Protein AF-A0A821HRY5-F1 (afdb_monomer)

Secondary structure (DSSP, 8-state):
-HHHHHHHHHHHHHHHHHHHHHHHHGGGSS------S--TTSS--SHHHHHHHHHHHHH--TTS-TTT-HHHHHHHHHHHH-PPPTT-----THHHHH--

Radius of gyration: 22.85 Å; Cα contacts (8 Å, |Δi|>4): 50; chains: 1; bounding box: 30×47×62 Å

Solvent-accessible surface area (backbone atoms only — not comparable to full-atom values): 6177 Å² total; per-residue (Å²): 117,68,65,61,55,54,52,50,52,54,51,50,53,52,52,52,52,52,51,48,51,47,62,64,51,63,70,74,72,86,79,78,80,69,87,59,99,78,63,86,81,81,62,73,77,48,73,65,46,48,50,47,53,51,56,51,61,67,20,35,24,88,88,45,56,54,92,81,39,45,65,48,15,57,24,38,36,38,56,74,75,47,80,69,59,92,84,69,62,86,74,46,64,68,51,63,69,75,77,102

Foldseek 3Di:
DVVVVVVVVVVVVVVVVVVVCCVVVVVPPPDPPPPPVPDPPPDPPPPVSVVLVVLQVQAADPVDDCVVPVQCRRGVNVCVVDDDDPPPPPPGSVVSVVVD

Structure (mmCIF, N/CA/C/O backbone):
data_AF-A0A821HRY5-F1
#
_entry.id   AF-A0A821HRY5-F1
#
loop_
_atom_site.group_PDB
_atom_site.id
_atom_site.type_symbol
_atom_site.label_atom_id
_atom_site.label_alt_id
_atom_site.label_comp_id
_atom_site.label_asym_id
_atom_site.label_entity_id
_atom_site.label_seq_id
_atom_site.pdbx_PDB_ins_code
_atom_site.Cartn_x
_atom_site.Cartn_y
_atom_site.Cartn_z
_atom_site.occupancy
_atom_site.B_iso_or_equiv
_atom_site.auth_seq_id
_atom_site.auth_comp_id
_atom_site.auth_asym_id
_atom_site.auth_atom_id
_atom_site.pdbx_PDB_model_num
ATOM 1 N N . ARG A 1 1 ? 13.491 19.332 -45.674 1.00 70.19 1 ARG A N 1
ATOM 2 C CA . ARG A 1 1 ? 14.245 19.552 -44.409 1.00 70.19 1 ARG A CA 1
ATOM 3 C C . ARG A 1 1 ? 13.373 19.311 -43.172 1.00 70.19 1 ARG A C 1
ATOM 5 O O . ARG A 1 1 ? 13.803 18.566 -42.310 1.00 70.19 1 ARG A O 1
ATOM 12 N N . ILE A 1 2 ? 12.135 19.815 -43.129 1.00 73.75 2 ILE A N 1
ATOM 13 C CA . ILE A 1 2 ? 11.157 19.552 -42.048 1.00 73.75 2 ILE A CA 1
ATOM 14 C C . ILE A 1 2 ? 10.745 18.066 -41.950 1.00 73.75 2 ILE A C 1
ATOM 16 O O . ILE A 1 2 ? 10.585 17.541 -40.856 1.00 73.75 2 ILE A O 1
ATOM 20 N N . THR A 1 3 ? 10.672 17.346 -43.072 1.00 74.00 3 THR A N 1
ATOM 21 C CA . THR A 1 3 ? 10.315 15.914 -43.109 1.00 74.00 3 THR A CA 1
ATOM 22 C C . THR A 1 3 ? 11.272 15.018 -42.311 1.00 74.00 3 THR A C 1
ATOM 24 O O . THR A 1 3 ? 10.826 14.081 -41.662 1.00 74.00 3 THR A O 1
ATOM 27 N N . PHE A 1 4 ? 12.574 15.332 -42.294 1.00 77.2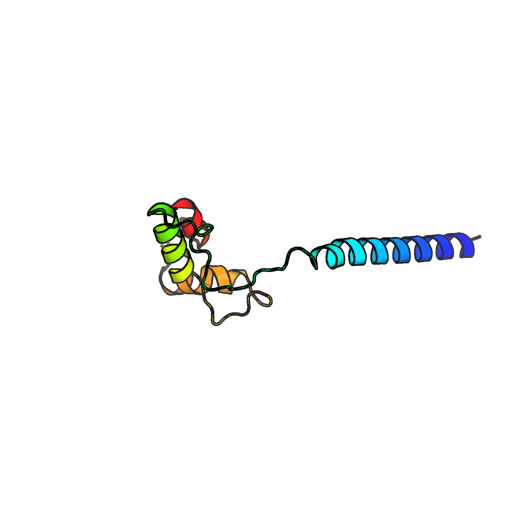5 4 PHE A N 1
ATOM 28 C CA . PHE A 1 4 ? 13.564 14.590 -41.498 1.00 77.25 4 PHE A CA 1
ATOM 29 C C . PHE A 1 4 ? 13.399 14.837 -39.996 1.00 77.25 4 PHE A C 1
ATOM 31 O O . PHE A 1 4 ? 13.593 13.932 -39.193 1.00 77.25 4 PHE A O 1
ATOM 38 N N . VAL A 1 5 ? 12.993 16.053 -39.626 1.00 79.88 5 VAL A N 1
ATOM 39 C CA . VAL A 1 5 ? 12.725 16.434 -38.235 1.00 79.88 5 VAL A CA 1
ATOM 40 C C . VAL A 1 5 ? 11.479 15.705 -37.723 1.00 79.88 5 VAL A C 1
ATOM 42 O O . VAL A 1 5 ? 11.511 15.116 -36.648 1.00 79.88 5 VAL A O 1
ATOM 45 N N . LEU A 1 6 ? 10.415 15.654 -38.530 1.00 77.75 6 LEU A N 1
ATOM 46 C CA . LEU A 1 6 ? 9.186 14.921 -38.208 1.00 77.75 6 LEU A CA 1
ATOM 47 C C . LEU A 1 6 ? 9.411 13.403 -38.117 1.00 77.75 6 LEU A C 1
ATOM 49 O O . LEU A 1 6 ? 8.916 12.769 -37.188 1.00 77.75 6 LEU A O 1
ATOM 53 N N . ALA A 1 7 ? 10.202 12.828 -39.028 1.00 82.81 7 ALA A N 1
ATOM 54 C CA . ALA A 1 7 ? 10.585 11.417 -38.965 1.00 82.81 7 ALA A CA 1
ATOM 55 C C . ALA A 1 7 ? 11.401 11.098 -37.698 1.00 82.81 7 ALA A C 1
ATOM 57 O O . ALA A 1 7 ? 11.186 10.062 -37.070 1.00 82.81 7 ALA A O 1
ATOM 58 N N . GLY A 1 8 ? 12.282 12.015 -37.282 1.00 85.62 8 GLY A N 1
ATOM 59 C CA . GLY A 1 8 ? 13.027 11.904 -36.029 1.00 85.62 8 GLY A CA 1
ATOM 60 C C . GLY A 1 8 ? 12.118 11.892 -34.798 1.00 85.62 8 GLY A C 1
ATOM 61 O O . GLY A 1 8 ? 12.249 11.012 -33.951 1.00 85.62 8 GLY A O 1
ATOM 62 N N . PHE A 1 9 ? 11.148 12.808 -34.720 1.00 91.12 9 PHE A N 1
ATOM 63 C CA . PHE A 1 9 ? 10.198 12.855 -33.602 1.00 91.12 9 PHE A CA 1
ATOM 64 C C . PHE A 1 9 ? 9.318 11.603 -33.512 1.00 91.12 9 PHE A C 1
ATOM 66 O O . PHE A 1 9 ? 9.131 11.079 -32.415 1.00 91.12 9 PHE A O 1
ATOM 73 N N . LEU A 1 10 ? 8.830 11.080 -34.643 1.00 92.31 10 LEU A N 1
ATOM 74 C CA . LEU A 1 10 ? 8.066 9.826 -34.667 1.00 92.31 10 LEU A CA 1
ATOM 75 C C . LEU A 1 10 ? 8.911 8.633 -34.204 1.00 92.31 10 LEU A C 1
ATOM 77 O O . LEU A 1 10 ? 8.432 7.808 -33.430 1.00 92.31 10 LEU A O 1
ATOM 81 N N . GLY A 1 11 ? 10.182 8.574 -34.613 1.00 94.31 11 GLY A N 1
ATOM 82 C CA . GLY A 1 11 ? 11.118 7.555 -34.140 1.00 94.31 11 GLY A CA 1
ATOM 83 C C . GLY A 1 11 ? 11.329 7.615 -32.626 1.00 94.31 11 GLY A C 1
ATOM 84 O O . GLY A 1 11 ? 11.244 6.591 -31.954 1.00 94.31 11 GLY A O 1
ATOM 85 N N . ILE A 1 12 ? 11.530 8.814 -32.072 1.00 94.19 12 ILE A N 1
ATOM 86 C CA . ILE A 1 12 ? 11.717 9.010 -30.626 1.00 94.19 12 ILE A CA 1
ATOM 87 C C . ILE A 1 12 ? 10.459 8.599 -29.850 1.00 94.19 12 ILE A C 1
ATOM 89 O O . ILE A 1 12 ? 10.571 7.870 -28.867 1.00 94.19 12 ILE A O 1
ATOM 93 N N . PHE A 1 13 ? 9.266 9.000 -30.299 1.00 93.31 13 PHE A N 1
ATOM 94 C CA . PHE A 1 13 ? 8.008 8.600 -29.660 1.00 93.31 13 PHE A CA 1
ATOM 95 C C . PHE A 1 13 ? 7.820 7.078 -29.659 1.00 93.31 13 PHE A C 1
ATOM 97 O O . PHE A 1 13 ? 7.490 6.507 -28.620 1.00 93.31 13 PHE A O 1
ATOM 104 N N . LEU A 1 14 ? 8.091 6.404 -30.781 1.00 94.06 14 LEU A N 1
ATOM 105 C CA . LEU A 1 14 ? 8.014 4.944 -30.857 1.00 94.06 14 LEU A CA 1
ATOM 106 C C . LEU A 1 14 ? 9.001 4.276 -29.893 1.00 94.06 14 LEU A C 1
ATOM 108 O O . LEU A 1 14 ? 8.609 3.388 -29.137 1.00 94.06 14 LEU A O 1
ATOM 112 N N . ILE A 1 15 ? 10.248 4.749 -29.839 1.00 95.12 15 ILE A N 1
ATOM 113 C CA . ILE A 1 15 ? 11.260 4.221 -28.914 1.00 95.12 15 ILE A CA 1
ATOM 114 C C . ILE A 1 15 ? 10.814 4.401 -27.457 1.00 95.12 15 ILE A C 1
ATOM 116 O O . ILE A 1 15 ? 10.881 3.451 -26.679 1.00 95.12 15 ILE A O 1
ATOM 120 N N . LEU A 1 16 ? 10.295 5.576 -27.086 1.00 93.62 16 LEU A N 1
ATOM 121 C CA . LEU A 1 16 ? 9.812 5.838 -25.727 1.00 93.62 16 LEU A CA 1
ATOM 122 C C . LEU A 1 16 ? 8.647 4.920 -25.335 1.00 93.62 16 LEU A C 1
ATOM 124 O O . LEU A 1 16 ? 8.633 4.398 -24.221 1.00 93.62 16 LEU A O 1
ATOM 128 N N . THR A 1 17 ? 7.703 4.667 -26.247 1.00 92.00 17 THR A N 1
ATOM 129 C CA . THR A 1 17 ? 6.580 3.751 -25.977 1.00 92.00 17 THR A CA 1
ATOM 130 C C . THR A 1 17 ? 7.031 2.305 -25.793 1.00 92.00 17 THR A C 1
ATOM 132 O O . THR A 1 17 ? 6.536 1.631 -24.894 1.00 92.00 17 THR A O 1
ATOM 135 N N . ILE A 1 18 ? 8.009 1.840 -26.578 1.00 92.50 18 ILE A N 1
ATOM 136 C CA . ILE A 1 18 ? 8.579 0.492 -26.451 1.00 92.50 18 ILE A CA 1
ATOM 137 C C . ILE A 1 18 ? 9.327 0.353 -25.123 1.00 92.50 18 ILE A C 1
ATOM 139 O O . ILE A 1 18 ? 9.154 -0.646 -24.430 1.00 92.50 18 ILE A O 1
ATOM 143 N N . VAL A 1 19 ? 10.115 1.361 -24.733 1.00 93.69 19 VAL A N 1
ATOM 144 C CA . VAL A 1 19 ? 10.828 1.370 -23.446 1.00 93.69 19 VAL A CA 1
ATOM 145 C C . VAL A 1 19 ? 9.840 1.345 -22.282 1.00 93.69 19 VAL A C 1
ATOM 147 O O . VAL A 1 19 ? 9.992 0.532 -21.378 1.00 93.69 19 VAL A O 1
ATOM 150 N N . PHE A 1 20 ? 8.794 2.172 -22.312 1.00 90.56 20 PHE A N 1
ATOM 151 C CA . PHE A 1 20 ? 7.755 2.170 -21.282 1.00 90.56 20 PHE A CA 1
ATOM 152 C C . PHE A 1 20 ? 7.018 0.822 -21.243 1.00 90.56 20 PHE A C 1
ATOM 154 O O . PHE A 1 20 ? 6.917 0.211 -20.187 1.00 90.56 20 PHE A O 1
ATOM 161 N N . ALA A 1 21 ? 6.589 0.283 -22.386 1.00 88.06 21 ALA A N 1
ATOM 162 C CA . ALA A 1 21 ? 5.943 -1.028 -22.452 1.00 88.06 21 ALA A CA 1
ATOM 163 C C . ALA A 1 21 ? 6.849 -2.162 -21.946 1.00 88.06 21 ALA A C 1
ATOM 165 O O . ALA A 1 21 ? 6.364 -3.064 -21.269 1.00 88.06 21 ALA A O 1
ATOM 166 N N . ALA A 1 22 ? 8.157 -2.108 -22.210 1.00 87.94 22 ALA A N 1
ATOM 167 C CA . ALA A 1 22 ? 9.122 -3.058 -21.673 1.00 87.94 22 ALA A CA 1
ATOM 168 C C . ALA A 1 22 ? 9.303 -2.881 -20.160 1.00 87.94 22 ALA A C 1
ATOM 170 O O . ALA A 1 22 ? 9.234 -3.861 -19.437 1.00 87.94 22 ALA A O 1
ATOM 171 N N . LEU A 1 23 ? 9.458 -1.662 -19.641 1.00 83.88 23 LEU A N 1
ATOM 172 C CA . LEU A 1 23 ? 9.614 -1.432 -18.198 1.00 83.88 23 LEU A CA 1
ATOM 173 C C . LEU A 1 23 ? 8.355 -1.810 -17.403 1.00 83.88 23 LEU A C 1
ATOM 175 O O . LEU A 1 23 ? 8.454 -2.429 -16.345 1.00 83.88 23 LEU A O 1
ATOM 179 N N . TYR A 1 24 ? 7.171 -1.498 -17.930 1.00 85.88 24 TYR A N 1
ATOM 180 C CA . TYR A 1 24 ? 5.896 -1.887 -17.321 1.00 85.88 24 TYR A CA 1
ATOM 181 C C . TYR A 1 24 ? 5.566 -3.370 -17.554 1.00 85.88 24 TYR A C 1
ATOM 183 O O . TYR A 1 2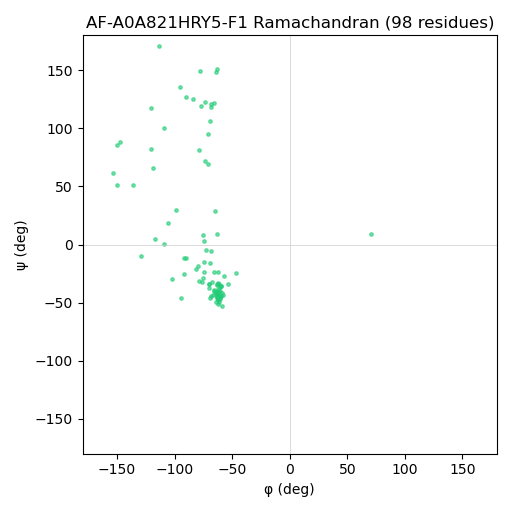4 ? 4.969 -4.011 -16.693 1.00 85.88 24 TYR A O 1
ATOM 191 N N . GLY A 1 25 ? 5.970 -3.944 -18.690 1.00 66.62 25 GLY A N 1
ATOM 192 C CA . GLY A 1 25 ? 5.756 -5.351 -19.041 1.00 66.62 25 GLY A CA 1
ATOM 193 C C . GLY A 1 25 ? 6.729 -6.314 -18.356 1.00 66.62 25 GLY A C 1
ATOM 194 O O . GLY A 1 25 ? 6.344 -7.427 -18.010 1.00 66.62 25 GLY A O 1
ATOM 195 N N . VAL A 1 26 ? 7.963 -5.885 -18.075 1.00 66.19 26 VAL A N 1
ATOM 196 C CA . VAL A 1 26 ? 8.988 -6.656 -17.342 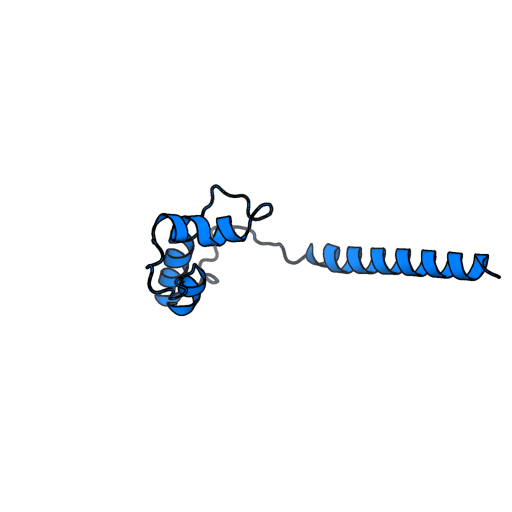1.00 66.19 26 VAL A CA 1
ATOM 197 C C . VAL A 1 26 ? 8.613 -6.829 -15.860 1.00 66.19 26 VAL A C 1
ATOM 199 O O . VAL A 1 26 ? 9.075 -7.766 -15.215 1.00 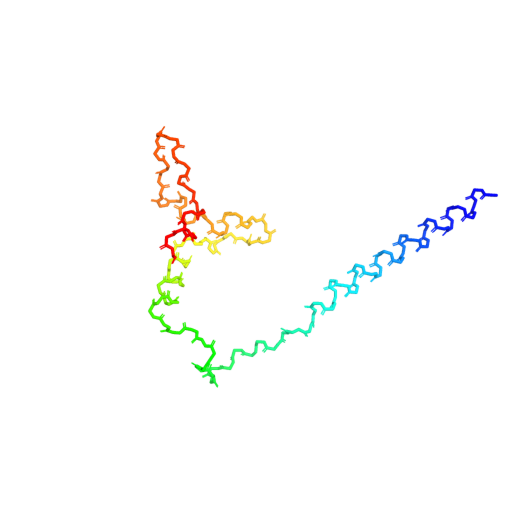66.19 26 VAL A O 1
ATOM 202 N N . GLN A 1 27 ? 7.658 -6.049 -15.338 1.00 61.31 27 GLN A N 1
ATOM 203 C CA . GLN A 1 27 ? 7.007 -6.300 -14.040 1.00 61.31 27 GLN A CA 1
ATOM 204 C C . GLN A 1 27 ? 5.980 -7.458 -14.073 1.00 61.31 27 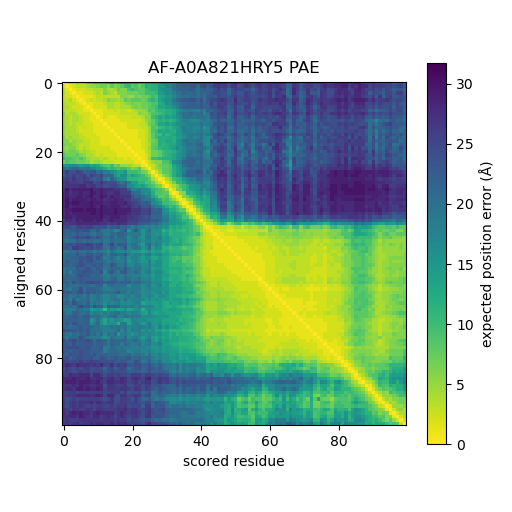GLN A C 1
ATOM 206 O O . GLN A 1 27 ? 5.281 -7.698 -13.091 1.00 61.31 27 GLN A O 1
ATOM 211 N N . ARG A 1 28 ? 5.875 -8.226 -15.169 1.00 66.38 28 ARG A N 1
ATOM 212 C CA . ARG A 1 28 ? 5.060 -9.455 -15.243 1.00 66.38 28 ARG A CA 1
ATOM 213 C C . ARG A 1 28 ? 5.879 -10.741 -15.051 1.00 66.38 28 ARG A C 1
ATOM 215 O O . ARG A 1 28 ? 5.495 -11.777 -15.584 1.00 66.38 28 ARG A O 1
ATOM 222 N N . ASN A 1 29 ? 6.983 -10.724 -14.293 1.00 57.91 29 ASN A N 1
ATOM 223 C CA . ASN A 1 29 ? 7.615 -11.978 -13.848 1.00 57.91 29 ASN A CA 1
ATOM 224 C C . ASN A 1 29 ? 8.426 -11.883 -12.535 1.00 57.91 29 ASN A C 1
ATOM 226 O O . ASN A 1 29 ? 9.620 -12.158 -12.482 1.00 57.91 29 ASN A O 1
ATOM 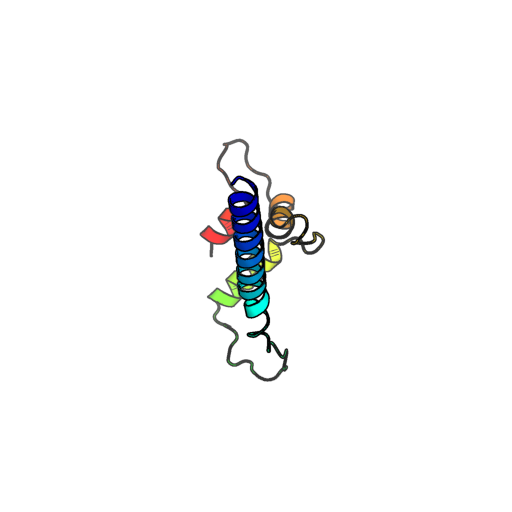230 N N . LYS A 1 30 ? 7.737 -11.529 -11.447 1.00 60.75 30 LYS A N 1
ATOM 231 C CA . LYS A 1 30 ? 7.954 -12.114 -10.109 1.00 60.75 30 LYS A CA 1
ATOM 232 C C . LYS A 1 30 ? 6.598 -12.403 -9.470 1.00 60.75 30 LYS A C 1
ATOM 234 O O . LYS A 1 30 ? 6.304 -11.955 -8.370 1.00 60.75 30 LYS A O 1
ATOM 239 N N . ASN A 1 31 ? 5.737 -13.105 -10.201 1.00 61.34 31 ASN A N 1
ATOM 240 C CA . ASN A 1 31 ? 4.489 -13.595 -9.637 1.00 61.34 31 ASN A CA 1
ATOM 241 C C . ASN A 1 31 ? 4.438 -15.116 -9.745 1.00 61.34 31 A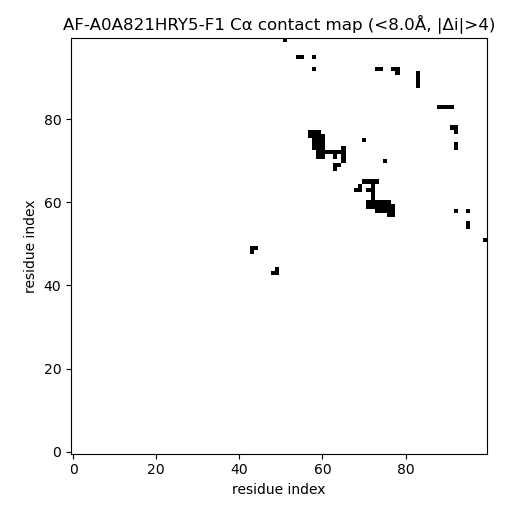SN A C 1
ATOM 243 O O . ASN A 1 31 ? 3.854 -15.674 -10.667 1.00 61.34 31 ASN A O 1
ATOM 247 N N . SER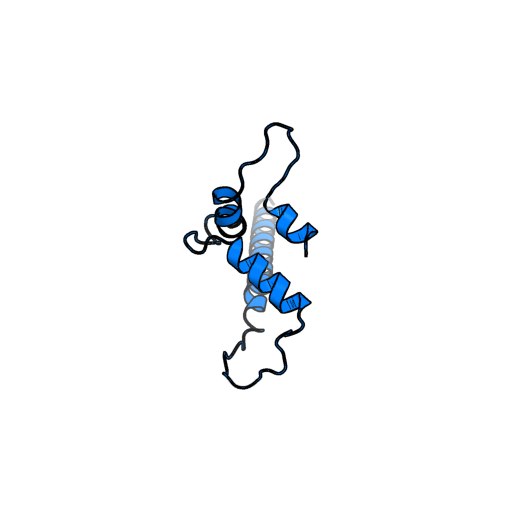 A 1 32 ? 5.088 -15.756 -8.778 1.00 55.44 32 SER A N 1
ATOM 248 C CA . SER A 1 32 ? 4.661 -17.056 -8.280 1.00 55.44 32 SER A CA 1
ATOM 249 C C . SER A 1 32 ? 4.339 -16.885 -6.801 1.00 55.44 32 SER A C 1
ATOM 251 O O . SER A 1 32 ? 5.031 -17.405 -5.935 1.00 55.44 32 SER A O 1
ATOM 253 N N . THR A 1 33 ? 3.299 -16.107 -6.502 1.00 52.00 33 THR A N 1
ATOM 254 C CA . THR A 1 33 ? 2.510 -16.362 -5.298 1.00 52.00 33 THR A CA 1
ATOM 255 C C . THR A 1 33 ? 1.589 -17.529 -5.635 1.00 52.00 33 THR A C 1
ATOM 257 O O . THR A 1 33 ? 0.435 -17.344 -6.016 1.00 52.00 33 THR A O 1
ATOM 260 N N . THR A 1 34 ? 2.114 -18.750 -5.550 1.00 46.94 34 THR A N 1
ATOM 261 C CA . THR A 1 34 ? 1.248 -19.881 -5.242 1.00 46.94 34 THR A CA 1
ATOM 262 C C . THR A 1 34 ? 0.811 -19.667 -3.797 1.00 46.94 34 THR A C 1
ATOM 264 O O . THR A 1 34 ? 1.635 -19.584 -2.888 1.00 46.94 34 THR A O 1
ATOM 267 N N . ILE A 1 35 ? -0.491 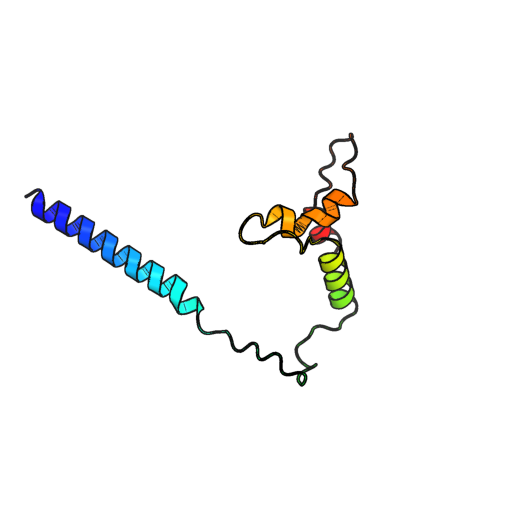-19.503 -3.561 1.00 58.50 35 ILE A N 1
ATOM 268 C CA . ILE A 1 35 ? -1.045 -19.733 -2.224 1.00 58.50 35 ILE A CA 1
ATOM 269 C C . ILE A 1 35 ? -1.038 -21.252 -2.047 1.00 58.50 35 ILE A C 1
ATOM 271 O O . ILE A 1 35 ? -2.066 -21.915 -2.131 1.00 58.50 35 ILE A O 1
ATOM 275 N N . ASP A 1 36 ? 0.156 -21.812 -1.883 1.00 51.84 36 ASP A N 1
ATOM 276 C CA . ASP A 1 36 ? 0.316 -23.137 -1.325 1.00 51.84 36 ASP A CA 1
ATOM 277 C C . ASP A 1 36 ? 0.115 -22.975 0.176 1.00 51.84 36 ASP A C 1
ATOM 279 O O . ASP A 1 36 ? 0.844 -22.257 0.863 1.00 51.84 36 ASP A O 1
ATOM 283 N N . THR A 1 37 ? -0.894 -23.652 0.711 1.00 56.69 37 THR A N 1
ATOM 284 C CA . THR A 1 37 ? -1.190 -23.764 2.148 1.00 56.69 37 THR A CA 1
ATOM 285 C C . THR A 1 37 ? -0.078 -24.517 2.912 1.00 56.69 37 THR A C 1
ATOM 287 O O . THR A 1 37 ? -0.316 -25.183 3.913 1.00 56.69 37 THR A O 1
ATOM 290 N N . THR A 1 38 ? 1.176 -24.466 2.457 1.00 56.69 38 THR A N 1
ATOM 291 C CA . THR A 1 38 ? 2.297 -25.224 3.021 1.00 56.69 38 THR A CA 1
ATOM 292 C C . THR A 1 38 ? 3.632 -24.493 2.853 1.00 56.69 38 THR A C 1
ATOM 294 O O . THR A 1 38 ? 4.613 -25.083 2.436 1.00 56.69 38 THR A O 1
ATOM 297 N N . THR A 1 39 ? 3.702 -23.226 3.263 1.00 49.16 39 THR A N 1
ATOM 298 C CA . THR A 1 39 ? 4.905 -22.670 3.911 1.00 49.16 39 THR A CA 1
ATOM 299 C C . THR A 1 39 ? 4.482 -21.572 4.879 1.00 49.16 39 THR A C 1
ATOM 301 O O . THR A 1 39 ? 4.519 -20.385 4.569 1.00 49.16 39 THR A O 1
ATOM 304 N N . ALA A 1 40 ? 4.131 -21.961 6.105 1.00 56.03 40 ALA A N 1
ATOM 305 C CA . ALA A 1 40 ? 4.021 -21.047 7.247 1.00 56.03 40 ALA A CA 1
ATOM 306 C C . ALA A 1 40 ? 5.372 -20.393 7.633 1.00 56.03 40 ALA A C 1
ATOM 308 O O . ALA A 1 40 ? 5.481 -19.765 8.680 1.00 56.03 40 ALA A O 1
ATOM 309 N N . THR A 1 41 ? 6.415 -20.567 6.818 1.00 58.84 41 THR A N 1
ATOM 310 C CA . THR A 1 41 ? 7.800 -20.195 7.107 1.00 58.84 41 THR A CA 1
ATOM 311 C C . THR A 1 41 ? 8.190 -18.794 6.634 1.00 58.84 41 THR A C 1
ATOM 313 O O . THR A 1 41 ? 9.231 -18.324 7.073 1.00 58.84 41 THR A O 1
ATOM 316 N N . ASP A 1 42 ? 7.383 -18.112 5.808 1.00 74.50 42 ASP A N 1
ATOM 317 C CA . ASP A 1 42 ? 7.700 -16.753 5.306 1.00 74.50 42 ASP A CA 1
ATOM 318 C C . ASP A 1 42 ? 6.695 -15.669 5.750 1.00 74.50 42 ASP A C 1
ATOM 320 O O . ASP A 1 42 ? 6.767 -14.507 5.355 1.00 74.50 42 ASP A O 1
ATOM 324 N N . LEU A 1 43 ? 5.733 -16.029 6.602 1.00 82.44 43 LEU A N 1
ATOM 325 C CA . LEU A 1 43 ? 4.809 -15.066 7.196 1.00 82.44 43 LEU A CA 1
ATOM 326 C C . LEU A 1 43 ? 5.383 -14.546 8.512 1.00 82.44 43 LEU A C 1
ATOM 328 O O . LEU A 1 43 ? 5.694 -15.315 9.423 1.00 82.44 43 LEU A O 1
ATOM 332 N N . CYS A 1 44 ? 5.474 -13.224 8.647 1.00 86.00 44 CYS A N 1
ATOM 333 C CA . CYS A 1 44 ? 5.817 -12.627 9.928 1.00 86.00 44 CYS A CA 1
ATOM 334 C C . CYS A 1 44 ? 4.662 -12.825 10.920 1.00 86.00 44 CYS A C 1
ATOM 336 O O . CYS A 1 44 ? 3.638 -12.150 10.848 1.00 86.00 44 CYS A O 1
ATOM 338 N N . VAL A 1 45 ? 4.853 -13.732 11.875 1.00 90.44 45 VAL A N 1
ATOM 339 C CA . VAL A 1 45 ? 3.890 -14.021 12.954 1.00 90.44 45 VAL A CA 1
ATOM 340 C C . VAL A 1 45 ? 4.328 -13.449 14.302 1.00 90.44 45 VAL A C 1
ATOM 342 O O . VAL A 1 45 ? 3.851 -13.865 15.355 1.00 90.44 45 VAL A O 1
ATOM 345 N N . THR A 1 46 ? 5.249 -12.481 14.295 1.00 91.88 46 THR A N 1
ATOM 346 C CA . THR A 1 46 ? 5.597 -11.763 15.524 1.00 91.88 46 THR A CA 1
ATOM 347 C C . THR A 1 46 ? 4.373 -10.991 16.035 1.00 91.88 46 THR A C 1
ATOM 349 O O . THR A 1 46 ? 3.542 -10.551 15.231 1.00 91.88 46 THR A O 1
ATOM 352 N N . PRO A 1 47 ? 4.251 -10.762 17.356 1.00 91.69 47 PRO A N 1
ATOM 353 C CA . PRO A 1 47 ? 3.140 -9.990 17.913 1.00 91.69 47 PRO A CA 1
ATOM 354 C C . PRO A 1 47 ? 2.988 -8.609 17.263 1.00 91.69 47 PRO A C 1
ATOM 356 O O . PRO A 1 47 ? 1.875 -8.130 17.069 1.00 91.69 47 PRO A O 1
ATOM 359 N N . TYR A 1 48 ? 4.111 -8.001 16.875 1.00 87.25 48 TYR A N 1
ATOM 360 C CA . TYR A 1 48 ? 4.148 -6.744 16.138 1.00 87.25 48 TYR A CA 1
ATOM 361 C C . TYR A 1 48 ? 3.471 -6.849 14.767 1.00 87.25 48 TYR A C 1
ATOM 363 O O . TYR A 1 48 ? 2.572 -6.069 14.464 1.00 87.25 48 TYR A O 1
ATOM 371 N N . CYS A 1 49 ? 3.848 -7.845 13.961 1.00 91.00 49 CYS A N 1
ATOM 372 C CA . CYS A 1 49 ? 3.276 -8.053 12.632 1.00 91.00 49 CYS A CA 1
ATOM 373 C C . CYS A 1 49 ? 1.781 -8.376 12.686 1.00 91.00 49 CYS A C 1
ATOM 375 O O . CYS A 1 49 ? 1.010 -7.819 11.909 1.00 91.00 49 CYS A O 1
ATOM 377 N N . ILE A 1 50 ? 1.350 -9.215 13.635 1.00 91.75 50 ILE A N 1
ATOM 378 C CA . ILE A 1 50 ? -0.073 -9.534 13.827 1.00 91.75 50 ILE A CA 1
ATOM 379 C C . ILE A 1 50 ? -0.852 -8.277 14.231 1.00 91.75 50 ILE A C 1
ATOM 381 O O . ILE A 1 50 ? -1.924 -8.010 13.685 1.00 91.75 50 ILE A O 1
ATOM 385 N N . LYS A 1 51 ? -0.304 -7.477 15.155 1.00 89.69 51 LYS A N 1
ATOM 386 C CA . LYS A 1 51 ? -0.901 -6.202 15.565 1.00 89.69 51 LYS A CA 1
ATOM 387 C C . LYS A 1 51 ? -1.043 -5.269 14.360 1.00 89.69 51 LYS A C 1
ATOM 389 O O . LYS A 1 51 ? -2.151 -4.823 14.079 1.00 89.69 51 LYS A O 1
ATOM 394 N N . ALA A 1 52 ? 0.036 -5.035 13.617 1.00 86.81 52 ALA A N 1
ATOM 395 C CA . ALA A 1 52 ? 0.033 -4.178 12.434 1.00 86.81 52 ALA A CA 1
ATOM 396 C C . ALA A 1 52 ? -0.967 -4.649 11.361 1.00 86.81 52 ALA A C 1
ATOM 398 O O . ALA A 1 52 ? -1.720 -3.838 10.821 1.00 86.81 52 ALA A O 1
ATOM 399 N N . ALA A 1 53 ? -1.033 -5.957 11.097 1.00 89.19 53 ALA A N 1
ATOM 400 C CA . ALA A 1 53 ? -1.977 -6.536 10.145 1.00 89.19 53 ALA A CA 1
ATOM 401 C C . ALA A 1 53 ? -3.438 -6.300 10.557 1.00 89.19 53 ALA A C 1
ATOM 403 O O . ALA A 1 53 ? -4.249 -5.888 9.728 1.00 89.19 53 ALA A O 1
ATOM 404 N N . ASN A 1 54 ? -3.772 -6.501 11.835 1.00 88.88 54 ASN A N 1
ATOM 405 C CA . ASN A 1 54 ? -5.120 -6.235 12.342 1.00 88.88 54 ASN A CA 1
ATOM 406 C C . ASN A 1 54 ? -5.486 -4.747 12.237 1.00 88.88 54 ASN A C 1
ATOM 408 O O . ASN A 1 54 ? -6.552 -4.424 11.718 1.00 88.88 54 ASN A O 1
ATOM 412 N N . TYR A 1 55 ? -4.586 -3.840 12.633 1.00 84.38 55 TYR A N 1
ATOM 413 C CA . TYR A 1 55 ? -4.817 -2.395 12.503 1.00 84.38 55 TYR A CA 1
ATOM 414 C C . TYR A 1 55 ? -5.064 -1.966 11.053 1.00 84.38 55 TYR A C 1
ATOM 416 O O . TYR A 1 55 ? -5.962 -1.163 10.788 1.00 84.38 55 TYR A O 1
ATOM 424 N N . LEU A 1 56 ? -4.303 -2.518 10.104 1.00 85.38 56 LEU A N 1
ATOM 425 C CA . LEU A 1 56 ? -4.518 -2.272 8.680 1.00 85.38 56 LEU A CA 1
ATOM 426 C C . LEU A 1 56 ? -5.908 -2.754 8.239 1.00 85.38 56 LEU A C 1
ATOM 428 O O . LEU A 1 56 ? -6.656 -2.001 7.618 1.00 85.38 56 LEU A O 1
ATOM 432 N N . LEU A 1 57 ? -6.277 -3.990 8.589 1.00 86.88 57 LEU A N 1
ATOM 433 C CA . LEU A 1 57 ? -7.563 -4.586 8.210 1.00 86.88 57 LEU A CA 1
ATOM 434 C C . LEU A 1 57 ? -8.769 -3.816 8.759 1.00 86.88 57 LEU A C 1
ATOM 436 O O . LEU A 1 57 ? -9.797 -3.744 8.090 1.00 86.88 57 LEU A O 1
ATOM 440 N N . GLU A 1 58 ? -8.652 -3.227 9.946 1.00 84.56 58 GLU A N 1
ATOM 441 C CA . GLU A 1 58 ? -9.718 -2.425 10.553 1.00 84.56 58 GLU A CA 1
ATOM 442 C C . GLU A 1 58 ? -9.897 -1.037 9.924 1.00 84.56 58 GLU A C 1
ATOM 444 O O . GLU A 1 58 ? -10.927 -0.390 10.165 1.00 84.56 58 GLU A O 1
ATOM 449 N N . SER A 1 59 ? -8.907 -0.594 9.147 1.00 82.12 59 SER A N 1
ATOM 450 C CA . SER A 1 59 ? -8.807 0.757 8.595 1.00 82.12 59 SER A CA 1
ATOM 451 C C . SER A 1 59 ? -9.195 0.857 7.118 1.00 82.12 59 SER A C 1
ATOM 453 O O . SER A 1 59 ? -9.718 1.894 6.699 1.00 82.12 59 SER A O 1
ATOM 455 N N . ILE A 1 60 ? -8.993 -0.220 6.352 1.00 89.12 60 ILE A N 1
ATOM 456 C CA . ILE A 1 60 ? -9.325 -0.283 4.923 1.00 89.12 60 ILE A CA 1
ATOM 457 C C . ILE A 1 60 ? -10.825 -0.483 4.676 1.00 89.12 60 ILE A C 1
ATOM 459 O O . ILE A 1 60 ? -11.523 -1.142 5.449 1.00 89.12 60 ILE A O 1
ATOM 463 N N . ASP A 1 61 ? -11.319 0.046 3.563 1.00 92.12 61 ASP A N 1
ATOM 464 C CA . ASP A 1 61 ? -12.664 -0.173 3.042 1.00 92.12 61 ASP A CA 1
ATOM 465 C C . ASP A 1 61 ? -12.618 -1.033 1.771 1.00 92.12 61 ASP A C 1
ATOM 467 O O . ASP A 1 61 ? -12.357 -0.554 0.670 1.00 92.12 61 ASP A O 1
ATOM 471 N N . LYS A 1 62 ? -12.907 -2.330 1.919 1.00 91.06 62 LYS A N 1
ATOM 472 C CA . LYS A 1 62 ? -12.885 -3.306 0.814 1.00 91.06 62 LYS A CA 1
ATOM 473 C C . LYS A 1 62 ? -14.048 -3.155 -0.172 1.00 91.06 62 LYS A C 1
ATOM 475 O O . LYS A 1 62 ? -14.094 -3.893 -1.152 1.00 91.06 62 LYS A O 1
ATOM 480 N N . THR A 1 63 ? -15.000 -2.261 0.096 1.00 94.31 63 THR A N 1
ATOM 481 C CA . THR A 1 63 ? -16.117 -1.992 -0.823 1.00 94.31 63 THR A CA 1
ATOM 482 C C . THR A 1 63 ? -15.714 -1.061 -1.964 1.00 94.31 63 THR A C 1
ATOM 484 O O . THR A 1 63 ? -16.375 -1.043 -3.000 1.00 94.31 63 THR A O 1
ATOM 487 N N . VAL A 1 64 ? -14.605 -0.334 -1.803 1.00 93.75 64 VAL A N 1
ATOM 488 C CA . VAL A 1 64 ? -14.064 0.585 -2.803 1.00 93.75 64 VAL A CA 1
ATOM 489 C C . VAL A 1 64 ? -13.003 -0.120 -3.637 1.00 93.75 64 VAL A C 1
ATOM 491 O O . VAL A 1 64 ? -12.131 -0.808 -3.112 1.00 93.75 64 VAL A O 1
ATOM 494 N N . ASN A 1 65 ? -13.049 0.060 -4.953 1.00 92.56 65 ASN A N 1
ATOM 495 C CA . ASN A 1 65 ? -11.997 -0.435 -5.828 1.00 92.56 65 ASN A CA 1
ATOM 496 C C . ASN A 1 65 ? -10.738 0.449 -5.682 1.00 92.56 65 ASN A C 1
ATOM 498 O O . ASN A 1 65 ? -10.809 1.654 -5.946 1.00 92.56 65 ASN A O 1
ATOM 502 N N . PRO A 1 66 ? -9.571 -0.114 -5.313 1.00 90.31 66 PRO A N 1
ATOM 503 C CA . PRO A 1 66 ? -8.338 0.656 -5.144 1.00 90.31 66 PRO A CA 1
ATOM 504 C C . PRO A 1 66 ? -7.851 1.327 -6.435 1.00 90.31 66 PRO A C 1
ATOM 506 O O . PRO A 1 66 ? -7.133 2.322 -6.358 1.00 90.31 66 PRO A O 1
ATOM 509 N N . CYS A 1 67 ? -8.228 0.809 -7.608 1.00 94.12 67 CYS A N 1
ATOM 510 C CA . CYS A 1 67 ? -7.890 1.419 -8.896 1.00 94.12 67 CYS A CA 1
ATOM 511 C C . CYS A 1 67 ? -8.711 2.682 -9.188 1.00 94.12 67 CYS A C 1
ATOM 513 O O . CYS A 1 67 ? -8.261 3.521 -9.965 1.00 94.12 67 CYS A O 1
ATOM 515 N N . ASP A 1 68 ? -9.885 2.811 -8.565 1.00 95.62 68 ASP A N 1
ATOM 516 C CA . ASP A 1 68 ? -10.790 3.944 -8.759 1.00 95.62 68 ASP A CA 1
ATOM 517 C C . ASP A 1 68 ? -10.545 5.019 -7.691 1.00 95.62 68 ASP A C 1
ATOM 519 O O . ASP A 1 68 ? -10.419 6.200 -8.010 1.00 95.62 68 ASP A O 1
ATOM 523 N N . ASN A 1 69 ? -10.422 4.618 -6.418 1.00 90.38 69 ASN A N 1
ATOM 524 C CA . ASN A 1 69 ? -10.100 5.529 -5.320 1.00 90.38 69 ASN A CA 1
ATOM 525 C C . ASN A 1 69 ? -9.274 4.838 -4.224 1.00 90.38 69 ASN A C 1
ATOM 527 O O . ASN A 1 69 ? -9.803 4.322 -3.237 1.00 90.38 69 ASN A O 1
ATOM 531 N N . PHE A 1 70 ? -7.947 4.865 -4.376 1.00 89.81 70 PHE A N 1
ATOM 532 C CA . PHE A 1 70 ? -7.031 4.258 -3.408 1.00 89.81 70 PHE A CA 1
ATOM 533 C C . PHE A 1 70 ? -7.110 4.896 -2.016 1.00 89.81 70 PHE A C 1
ATOM 535 O O . PHE A 1 70 ? -6.946 4.201 -1.017 1.00 89.81 70 PHE A O 1
ATOM 542 N N . PHE A 1 71 ? -7.373 6.205 -1.931 1.00 88.38 71 PHE A N 1
ATOM 543 C CA . PHE A 1 71 ? -7.477 6.886 -0.641 1.00 88.38 71 PHE A CA 1
ATOM 544 C C . PHE A 1 71 ? -8.664 6.350 0.159 1.00 88.38 71 PHE A C 1
ATOM 546 O O . PHE A 1 71 ? -8.513 5.962 1.312 1.00 88.38 71 PHE A O 1
ATOM 553 N N . GLU A 1 72 ? -9.836 6.270 -0.461 1.00 89.69 72 GLU A N 1
ATOM 554 C CA . GLU A 1 72 ? -11.034 5.765 0.206 1.00 89.69 72 GLU A CA 1
ATOM 555 C C . GLU A 1 72 ? -10.943 4.258 0.476 1.00 89.69 72 GLU A C 1
ATOM 557 O O . GLU A 1 72 ? -11.342 3.808 1.545 1.00 89.69 72 GLU A O 1
ATOM 562 N N . PHE A 1 73 ? -10.302 3.487 -0.403 1.00 90.94 73 PHE A N 1
ATOM 563 C CA . PHE A 1 73 ? -9.971 2.093 -0.111 1.00 90.94 73 PHE A CA 1
ATOM 564 C C . PHE A 1 73 ? -9.054 1.949 1.116 1.00 90.94 73 PHE A C 1
ATOM 566 O O . PHE A 1 73 ? -9.311 1.126 1.990 1.00 90.94 73 PHE A O 1
ATOM 573 N N . ALA A 1 74 ? -7.984 2.738 1.216 1.00 86.69 74 ALA A N 1
ATOM 574 C CA . ALA A 1 74 ? -7.016 2.612 2.304 1.00 86.69 74 ALA A CA 1
ATOM 575 C C . ALA A 1 74 ? -7.537 3.170 3.642 1.00 86.69 74 ALA A C 1
ATOM 577 O O . ALA A 1 74 ? -7.126 2.709 4.706 1.00 86.69 74 ALA A O 1
ATOM 578 N N . CYS A 1 75 ? -8.428 4.164 3.588 1.00 85.19 75 CYS A N 1
ATOM 579 C CA . CYS A 1 75 ? -8.749 5.032 4.722 1.00 85.19 75 CYS A CA 1
ATOM 580 C C . CYS A 1 75 ? -10.246 5.173 5.021 1.00 85.19 75 CYS A C 1
ATOM 582 O O . CYS A 1 75 ? -10.613 5.761 6.041 1.00 85.19 75 CYS A O 1
ATOM 584 N N . GLY A 1 76 ? -11.119 4.680 4.144 1.00 87.50 76 GLY A N 1
ATOM 585 C CA . GLY A 1 76 ? -12.561 4.911 4.200 1.00 87.50 76 GLY A CA 1
ATOM 586 C C . GLY A 1 76 ? -13.195 4.392 5.484 1.00 87.50 76 GLY A C 1
ATOM 587 O O . GLY A 1 76 ? -14.012 5.083 6.091 1.00 87.50 76 GLY A O 1
ATOM 588 N N . THR A 1 77 ? -12.767 3.226 5.975 1.00 87.81 77 THR A N 1
ATOM 589 C CA . THR A 1 77 ? -13.281 2.678 7.239 1.00 87.81 77 THR A CA 1
ATOM 590 C C . THR A 1 77 ? -12.794 3.485 8.440 1.00 87.81 77 THR A C 1
ATOM 592 O O . THR A 1 77 ? -13.567 3.719 9.371 1.00 87.81 77 THR A O 1
ATOM 595 N N . TRP A 1 78 ? -11.548 3.967 8.421 1.00 83.44 78 TRP A N 1
ATOM 596 C CA . TRP A 1 78 ? -11.027 4.828 9.485 1.00 83.44 78 TRP A CA 1
ATOM 597 C C . TRP A 1 78 ? -11.795 6.152 9.573 1.00 83.44 78 TRP A C 1
ATOM 599 O O . TRP A 1 78 ? -12.198 6.545 10.668 1.00 83.44 78 TRP A O 1
ATOM 609 N N . LEU A 1 79 ? -12.069 6.785 8.428 1.00 80.94 79 LEU A N 1
ATOM 610 C CA . LEU A 1 79 ? -12.846 8.027 8.340 1.00 80.94 79 LEU A CA 1
ATOM 611 C C . LEU A 1 79 ? -14.294 7.847 8.816 1.00 80.94 79 LEU A C 1
ATOM 613 O O . LEU A 1 79 ? -14.850 8.737 9.450 1.00 80.94 79 LEU A O 1
ATOM 617 N N . LYS A 1 80 ? -14.902 6.681 8.564 1.00 82.38 80 LYS A N 1
ATOM 618 C CA . LYS A 1 80 ? -16.250 6.350 9.060 1.00 82.38 80 LYS A CA 1
ATOM 619 C C . LYS A 1 80 ? -16.301 6.196 10.583 1.00 82.38 80 LYS A C 1
ATOM 621 O O . LYS A 1 80 ? -17.329 6.484 11.190 1.00 82.38 80 LYS A O 1
ATOM 626 N N . LYS A 1 81 ? -15.217 5.718 11.200 1.00 79.06 81 LYS A N 1
ATOM 627 C CA . LYS A 1 81 ? -15.147 5.430 12.643 1.00 79.06 81 LYS A CA 1
ATOM 628 C C . LYS A 1 81 ? -14.637 6.605 13.480 1.00 79.06 81 LYS A C 1
ATOM 630 O O . LYS A 1 81 ? -14.948 6.669 14.665 1.00 79.06 81 LYS A O 1
ATOM 635 N N . ASN A 1 82 ? -13.861 7.515 12.893 1.00 74.44 82 ASN A N 1
ATOM 636 C CA . ASN A 1 82 ? -13.187 8.589 13.617 1.00 74.44 82 ASN A CA 1
ATOM 637 C C . ASN A 1 82 ? -13.633 9.948 13.086 1.00 74.44 82 ASN A C 1
ATOM 639 O O . ASN A 1 82 ? -13.390 10.294 11.933 1.00 74.44 82 ASN A O 1
ATOM 643 N N . ARG A 1 83 ? -14.261 10.743 13.953 1.00 70.62 83 ARG A N 1
ATOM 644 C CA . ARG A 1 83 ? -14.581 12.135 13.649 1.00 70.62 83 ARG A CA 1
ATOM 645 C C . ARG A 1 83 ? -13.360 12.997 13.958 1.00 70.62 83 ARG A C 1
ATOM 647 O O . ARG A 1 83 ? -12.851 12.955 15.074 1.00 70.62 83 ARG A O 1
ATOM 654 N N . ILE A 1 84 ? -12.909 13.771 12.975 1.00 69.00 84 ILE A N 1
ATOM 655 C CA . ILE A 1 84 ? -11.804 14.717 13.148 1.00 69.00 84 ILE A CA 1
ATOM 656 C C . ILE A 1 84 ? -12.272 15.806 14.133 1.00 69.00 84 ILE A C 1
ATOM 658 O O . ILE A 1 84 ? -13.314 16.417 13.879 1.00 69.00 84 ILE A O 1
ATOM 662 N N . PRO A 1 85 ? -11.583 16.012 15.270 1.00 68.12 85 PRO A N 1
ATOM 663 C CA . PRO A 1 85 ? -11.917 17.078 16.207 1.00 68.12 85 PRO A CA 1
ATOM 664 C C . PRO A 1 85 ? -11.726 18.464 15.572 1.00 68.12 85 PRO A C 1
ATOM 666 O O . PRO A 1 85 ? -10.851 18.673 14.732 1.00 68.12 85 PRO A O 1
ATOM 669 N N . ASP A 1 86 ? -12.553 19.425 15.992 1.00 69.62 86 ASP A N 1
ATOM 670 C CA . ASP A 1 86 ? -12.580 20.789 15.438 1.00 69.62 86 ASP A CA 1
ATOM 671 C C . ASP A 1 86 ? -11.306 21.604 15.765 1.00 69.62 86 ASP A C 1
ATOM 673 O O . ASP A 1 86 ? -11.124 22.710 15.260 1.00 69.62 86 ASP A O 1
ATOM 677 N N . ASP A 1 87 ? -10.397 21.061 16.588 1.00 73.12 87 ASP A N 1
ATOM 678 C CA . ASP A 1 87 ? -9.119 21.673 16.979 1.00 73.12 87 ASP A CA 1
ATOM 679 C C . ASP A 1 87 ? -8.052 21.637 15.866 1.00 73.12 87 ASP A C 1
ATOM 681 O O . ASP A 1 87 ? -6.921 22.085 16.069 1.00 73.12 87 ASP A O 1
ATOM 685 N N . GLY A 1 88 ? -8.406 21.131 14.679 1.00 57.28 88 GLY A N 1
ATOM 686 C CA . GLY A 1 88 ? -7.587 21.216 13.470 1.00 57.28 88 GLY A CA 1
ATOM 687 C C . GLY A 1 88 ? -6.334 20.345 13.504 1.00 57.28 88 GLY A C 1
ATOM 688 O O . GLY A 1 88 ? -5.491 20.437 12.608 1.00 57.28 88 GLY A O 1
ATOM 689 N N . LYS A 1 89 ? -6.192 19.476 14.511 1.00 59.94 89 LYS A N 1
ATOM 690 C CA . LYS A 1 89 ? -5.150 18.456 14.496 1.00 59.94 89 LYS A CA 1
ATOM 691 C C . LYS A 1 89 ? -5.500 17.464 13.396 1.00 59.94 89 LYS A C 1
ATOM 693 O O . LYS A 1 89 ? -6.568 16.857 13.405 1.00 59.94 89 LYS A O 1
ATOM 698 N N . SER A 1 90 ? -4.603 17.317 12.426 1.00 56.53 90 SER A N 1
ATOM 699 C CA . SER A 1 90 ? -4.748 16.423 11.280 1.00 56.53 90 SER A CA 1
ATOM 700 C C . SER A 1 90 ? -4.633 14.954 11.707 1.00 56.53 90 SER A C 1
ATOM 702 O O . SER A 1 90 ? -3.680 14.250 11.379 1.00 56.53 90 SER A O 1
ATOM 704 N N . PHE A 1 91 ? -5.629 14.470 12.447 1.00 60.97 91 PHE A N 1
ATOM 705 C CA . PHE A 1 91 ? -5.888 13.049 12.603 1.00 60.97 91 PHE A CA 1
ATOM 706 C C . PHE A 1 91 ? -6.436 12.570 11.263 1.00 60.97 91 PHE A C 1
ATOM 708 O O . PHE A 1 91 ? -7.610 12.735 10.957 1.00 60.97 91 PHE A O 1
ATOM 715 N N . ASN A 1 92 ? -5.551 12.052 10.424 1.00 63.81 92 ASN A N 1
ATOM 716 C CA . ASN A 1 92 ? -5.917 11.397 9.178 1.00 63.81 92 ASN A CA 1
ATOM 717 C C . ASN A 1 92 ? -5.552 9.919 9.277 1.00 63.81 92 ASN A C 1
ATOM 719 O O . ASN A 1 92 ? -4.803 9.508 10.155 1.00 63.81 92 ASN A O 1
ATOM 723 N N . CYS A 1 93 ? -5.991 9.136 8.302 1.00 69.88 93 CYS A N 1
ATOM 724 C CA . CYS A 1 93 ? -5.544 7.762 8.077 1.00 69.88 93 CYS A CA 1
ATOM 725 C C . CYS A 1 93 ? -4.013 7.575 8.127 1.00 69.88 93 CYS A C 1
ATOM 727 O O . CYS A 1 93 ? -3.523 6.516 8.497 1.00 69.88 93 CYS A O 1
ATOM 729 N N . ILE A 1 94 ? -3.234 8.629 7.863 1.00 66.94 94 ILE A N 1
ATOM 730 C CA . ILE A 1 94 ? -1.777 8.622 8.041 1.00 66.94 94 ILE A CA 1
ATOM 731 C C . ILE A 1 94 ? -1.350 8.278 9.480 1.00 66.94 94 ILE A C 1
ATOM 733 O O . ILE A 1 94 ? -0.296 7.689 9.682 1.00 66.94 94 ILE A O 1
ATOM 737 N N . PHE A 1 95 ? -2.192 8.568 10.477 1.00 66.25 95 PHE A N 1
ATOM 738 C CA . PHE A 1 95 ? -1.966 8.241 11.884 1.00 66.25 95 PHE A CA 1
ATOM 739 C C . PHE A 1 95 ? -1.948 6.727 12.146 1.00 66.25 95 PHE A C 1
ATOM 741 O O . PHE A 1 95 ? -1.298 6.291 13.092 1.00 66.25 95 PHE A O 1
ATOM 748 N N . ILE A 1 96 ? -2.580 5.917 11.283 1.00 63.06 96 ILE A N 1
ATOM 749 C CA . ILE A 1 96 ? -2.479 4.447 11.323 1.00 63.06 96 ILE A CA 1
ATOM 750 C C . ILE A 1 96 ? -1.018 4.009 11.154 1.00 63.06 96 ILE A C 1
ATOM 752 O O . ILE A 1 96 ? -0.582 3.073 11.816 1.00 63.06 96 ILE A O 1
ATOM 756 N N . PHE A 1 97 ? -0.240 4.721 10.334 1.00 59.00 97 PHE A N 1
ATOM 757 C CA . PHE A 1 97 ? 1.175 4.418 10.107 1.00 59.00 97 PHE A CA 1
ATOM 758 C C . PHE A 1 97 ? 2.107 4.962 11.196 1.00 59.00 97 PHE A C 1
ATOM 760 O O . PHE A 1 97 ? 3.215 4.463 11.329 1.00 59.00 97 PHE A O 1
ATOM 767 N N . PHE A 1 98 ? 1.682 5.963 11.975 1.00 59.66 98 PHE A N 1
ATOM 768 C CA . PHE A 1 98 ? 2.488 6.539 13.062 1.00 59.66 98 PHE A CA 1
ATOM 769 C C . PHE A 1 98 ? 2.284 5.841 14.421 1.00 59.66 98 PHE A C 1
ATOM 771 O O . PHE A 1 98 ? 3.029 6.127 15.356 1.00 59.66 98 PHE A O 1
ATOM 778 N N . ASN A 1 99 ? 1.269 4.976 14.564 1.00 54.59 99 ASN A N 1
ATOM 779 C CA . ASN A 1 99 ? 0.954 4.260 15.817 1.00 54.59 99 ASN A CA 1
ATOM 780 C C . ASN A 1 99 ? 1.262 2.745 15.777 1.00 54.59 99 ASN A C 1
ATOM 782 O O . ASN A 1 99 ? 1.025 2.031 16.756 1.00 54.59 99 ASN A O 1
ATOM 786 N N . ILE A 1 100 ? 1.781 2.273 14.644 1.00 54.06 100 ILE A N 1
ATOM 787 C CA . ILE A 1 100 ? 2.469 0.987 14.461 1.00 54.06 100 ILE A CA 1
ATOM 788 C C . ILE A 1 100 ? 3.967 1.235 14.611 1.00 54.06 100 ILE A C 1
ATOM 790 O O . ILE A 1 100 ? 4.642 0.350 15.179 1.00 54.06 100 ILE A O 1
#

Nearest PDB structures (foldseek):
  6sh2-assembly1_AAA  TM=9.235E-01  e=1.360E-02  Homo sapiens
  5v48-assembly1_B  TM=9.098E-01  e=1.907E-02  Oryctolagus cuniculus
  3dwb-assembly1_A  TM=9.402E-01  e=2.674E-02  Homo sapiens

Sequence (100 aa):
RITFVLAGFLGIFLILTIVFAALYGVQRNKNSTTIDTTTATDLCVTPYCIKAANYLLESIDKTVNPCDNFFEFACGTWLKKNRIPDDGKSFNCIFIFFNI

Mean predicted aligned error: 15.0 Å

pLDDT: mean 78.03, std 14.1, range [46.94, 95.62]